Protein AF-A0A2E1NPX4-F1 (afdb_monomer_lite)

pLDDT: mean 83.15, std 17.45, range [41.22, 98.0]

Radius of gyration: 15.88 Å; chains: 1; bounding box: 29×55×44 Å

Structure (mmCIF, N/CA/C/O backbone):
data_AF-A0A2E1NPX4-F1
#
_entry.id   AF-A0A2E1NPX4-F1
#
loop_
_atom_site.group_PDB
_atom_site.id
_atom_site.type_symbol
_atom_site.label_atom_id
_atom_site.label_alt_id
_atom_site.label_comp_id
_atom_site.label_asym_id
_atom_site.label_entity_id
_atom_site.label_seq_id
_atom_site.pdbx_PDB_ins_code
_atom_site.Cartn_x
_atom_site.Cartn_y
_atom_site.Cartn_z
_atom_site.occupancy
_atom_site.B_iso_or_equiv
_atom_site.auth_seq_id
_atom_site.auth_comp_id
_atom_site.auth_asym_id
_atom_site.auth_atom_id
_atom_site.pdbx_PDB_model_num
ATOM 1 N N . MET A 1 1 ? 3.652 -18.099 -26.270 1.00 41.22 1 MET A N 1
ATOM 2 C CA . MET A 1 1 ? 4.217 -16.748 -26.102 1.00 41.22 1 MET A CA 1
ATOM 3 C C . MET A 1 1 ? 4.969 -16.787 -24.799 1.00 41.22 1 MET A C 1
ATOM 5 O O . MET A 1 1 ? 4.329 -16.881 -23.761 1.00 41.22 1 MET A O 1
ATOM 9 N N . ASP A 1 2 ? 6.293 -16.858 -24.883 1.00 45.75 2 ASP A N 1
ATOM 10 C CA . ASP A 1 2 ? 7.167 -16.877 -23.717 1.00 45.75 2 ASP A CA 1
ATOM 11 C C . ASP A 1 2 ? 6.983 -15.566 -22.958 1.00 45.75 2 ASP A C 1
ATOM 13 O O . ASP A 1 2 ? 7.377 -14.495 -23.415 1.00 45.75 2 ASP A O 1
ATOM 17 N N . THR A 1 3 ? 6.280 -15.640 -21.832 1.00 52.00 3 THR A N 1
ATOM 18 C CA . THR A 1 3 ? 6.196 -14.546 -20.875 1.00 52.00 3 THR A CA 1
ATOM 19 C C . THR A 1 3 ? 7.587 -14.383 -20.295 1.00 52.00 3 THR A C 1
ATOM 21 O O . THR A 1 3 ? 7.995 -15.200 -19.467 1.00 52.00 3 THR A O 1
ATOM 24 N N . GLU A 1 4 ? 8.334 -13.378 -20.756 1.00 57.12 4 GLU A N 1
ATOM 25 C CA . GLU A 1 4 ? 9.579 -13.011 -20.089 1.00 57.12 4 GLU A CA 1
ATOM 26 C C . GLU A 1 4 ? 9.309 -12.903 -18.580 1.00 57.12 4 GLU A C 1
ATOM 28 O O . GLU A 1 4 ? 8.306 -12.295 -18.176 1.00 57.12 4 GLU A O 1
ATOM 33 N N . PRO A 1 5 ? 10.141 -13.532 -17.733 1.00 62.56 5 PRO A N 1
ATOM 34 C CA . PRO A 1 5 ? 9.933 -13.487 -16.300 1.00 62.56 5 PRO A CA 1
ATOM 35 C C . PRO A 1 5 ? 9.929 -12.027 -15.849 1.00 62.56 5 PRO A C 1
ATOM 37 O O . PRO A 1 5 ? 10.805 -11.243 -16.222 1.00 62.56 5 PRO A O 1
ATOM 40 N N . HIS A 1 6 ? 8.921 -11.656 -15.051 1.00 67.75 6 HIS A N 1
ATOM 41 C CA . HIS A 1 6 ? 8.822 -10.314 -14.487 1.00 67.75 6 HIS A CA 1
ATOM 42 C C . HIS A 1 6 ? 10.182 -9.967 -13.858 1.00 67.75 6 HIS A C 1
ATOM 44 O O . HIS A 1 6 ? 10.650 -10.743 -13.025 1.00 67.75 6 HIS A O 1
ATOM 50 N N . PRO A 1 7 ? 10.819 -8.826 -14.192 1.00 72.88 7 PRO A N 1
ATOM 51 C CA . PRO A 1 7 ? 12.264 -8.604 -14.004 1.00 72.88 7 PRO A CA 1
ATOM 52 C C . PRO A 1 7 ? 12.779 -8.576 -12.549 1.00 72.88 7 PRO A C 1
ATOM 54 O O . PRO A 1 7 ? 13.940 -8.262 -12.317 1.00 72.88 7 PRO A O 1
ATOM 57 N N . PHE A 1 8 ? 11.935 -8.909 -11.572 1.00 83.38 8 PHE A N 1
ATOM 58 C CA . PHE A 1 8 ? 12.247 -9.013 -10.147 1.00 83.38 8 PHE A CA 1
ATOM 59 C C . PHE A 1 8 ? 11.423 -10.116 -9.448 1.00 83.38 8 PHE A C 1
ATOM 61 O O . PHE A 1 8 ? 11.267 -10.075 -8.228 1.00 83.38 8 PHE A O 1
ATOM 68 N N . ALA A 1 9 ? 10.846 -11.066 -10.199 1.00 80.94 9 ALA A N 1
ATOM 69 C CA . ALA A 1 9 ? 9.980 -12.122 -9.663 1.00 80.94 9 ALA A CA 1
ATOM 70 C C . ALA A 1 9 ? 10.695 -12.978 -8.611 1.00 80.94 9 ALA A C 1
ATOM 72 O O . ALA A 1 9 ? 10.113 -13.270 -7.571 1.00 80.94 9 ALA A O 1
ATOM 73 N N . ASP A 1 10 ? 11.970 -13.282 -8.855 1.00 86.62 10 ASP A N 1
ATOM 74 C CA . ASP A 1 10 ? 12.793 -14.139 -7.996 1.00 86.62 10 ASP A CA 1
ATOM 75 C C . ASP A 1 10 ? 13.337 -13.413 -6.756 1.00 86.62 10 ASP A C 1
ATOM 77 O O . ASP A 1 10 ? 13.964 -14.024 -5.889 1.00 86.62 10 ASP A O 1
ATOM 81 N N . LEU A 1 11 ? 13.114 -12.097 -6.653 1.00 87.88 11 LEU A N 1
ATOM 82 C CA . LEU A 1 11 ? 13.503 -11.324 -5.483 1.00 87.88 11 LEU A CA 1
ATOM 83 C C . LEU A 1 11 ? 12.338 -11.224 -4.489 1.00 87.88 11 LEU A C 1
ATOM 85 O O . LEU A 1 11 ? 11.236 -10.806 -4.882 1.00 87.88 11 LEU A O 1
ATOM 89 N N . PRO A 1 12 ? 12.599 -11.486 -3.191 1.00 91.38 12 PRO A N 1
ATOM 90 C CA . PRO A 1 12 ? 11.712 -11.060 -2.113 1.00 91.38 12 PRO A CA 1
ATOM 91 C C . PRO A 1 12 ? 11.382 -9.573 -2.249 1.00 91.38 12 PRO A C 1
ATOM 93 O O . PRO A 1 12 ? 12.239 -8.796 -2.684 1.00 91.38 12 PRO A O 1
ATOM 96 N N . LEU A 1 13 ? 10.165 -9.170 -1.871 1.00 90.00 13 LEU A N 1
ATOM 97 C CA . LEU A 1 13 ? 9.697 -7.786 -2.014 1.00 90.00 13 LEU A CA 1
ATOM 98 C C . LEU A 1 13 ? 10.675 -6.792 -1.384 1.00 90.00 13 LEU A C 1
ATOM 100 O O . LEU A 1 13 ? 11.032 -5.802 -2.015 1.00 90.00 13 LEU A O 1
ATOM 104 N N . GLU A 1 14 ? 11.186 -7.115 -0.198 1.00 92.56 14 GLU A N 1
ATOM 105 C CA . GLU A 1 14 ? 12.096 -6.291 0.604 1.00 92.56 14 GLU A CA 1
ATOM 106 C C . GLU A 1 14 ? 13.454 -6.057 -0.073 1.00 92.56 14 GLU A C 1
ATOM 108 O O . GLU A 1 14 ? 14.204 -5.166 0.318 1.00 92.56 14 G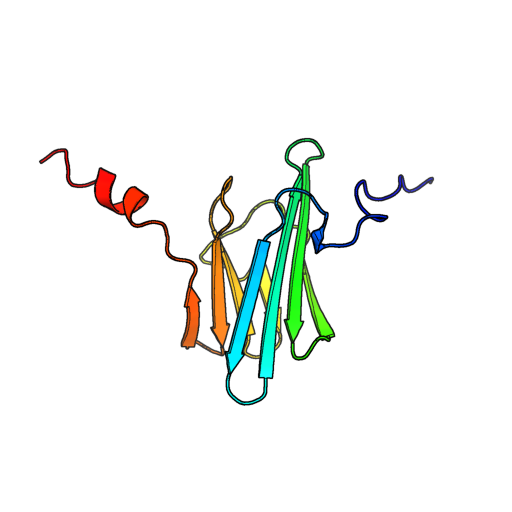LU A O 1
ATOM 113 N N . ARG A 1 15 ? 13.788 -6.860 -1.089 1.00 93.06 15 ARG A N 1
ATOM 114 C CA . ARG A 1 15 ? 15.021 -6.738 -1.879 1.00 93.06 15 ARG A CA 1
ATOM 115 C C . ARG A 1 15 ? 14.794 -6.102 -3.246 1.00 93.06 15 ARG A C 1
ATOM 117 O O . ARG A 1 15 ? 15.733 -6.019 -4.039 1.00 93.06 15 ARG A O 1
ATOM 124 N N . ARG A 1 16 ? 13.569 -5.673 -3.554 1.00 93.44 16 ARG A N 1
ATOM 125 C CA . ARG A 1 16 ? 13.267 -5.026 -4.831 1.00 93.44 16 ARG A CA 1
ATOM 126 C C . ARG A 1 16 ? 13.730 -3.563 -4.833 1.00 93.44 16 ARG A C 1
ATOM 128 O O . ARG A 1 16 ? 13.837 -2.942 -3.776 1.00 93.44 16 ARG A O 1
ATOM 135 N N . PRO A 1 17 ? 14.025 -2.991 -6.012 1.00 91.88 17 PRO A N 1
ATOM 136 C CA . PRO A 1 17 ? 14.501 -1.615 -6.108 1.00 91.88 17 PRO A CA 1
ATOM 137 C C . PRO A 1 17 ? 13.509 -0.602 -5.530 1.00 91.88 17 PRO A C 1
ATOM 139 O O . PRO A 1 17 ? 12.295 -0.755 -5.677 1.00 91.88 17 PRO A O 1
ATOM 142 N N . ASN A 1 18 ? 14.047 0.449 -4.905 1.00 90.81 18 ASN A N 1
ATOM 143 C CA . ASN A 1 18 ? 13.281 1.539 -4.290 1.00 90.81 18 ASN A CA 1
ATOM 144 C C . ASN A 1 18 ? 12.149 1.048 -3.367 1.00 90.81 18 ASN A C 1
ATOM 146 O O . ASN A 1 18 ? 11.073 1.649 -3.321 1.00 90.81 18 ASN A O 1
ATOM 150 N N . PHE A 1 19 ? 12.388 -0.062 -2.664 1.00 93.00 19 PHE A N 1
ATOM 151 C CA . PHE A 1 19 ? 11.449 -0.620 -1.705 1.00 93.00 19 PHE A CA 1
ATOM 152 C C . PHE A 1 19 ? 11.167 0.374 -0.576 1.00 93.00 19 PHE A C 1
ATOM 154 O O . PHE A 1 19 ? 12.080 0.943 0.027 1.00 93.00 19 PHE A O 1
ATOM 161 N N . LYS A 1 20 ? 9.884 0.544 -0.276 1.00 93.31 20 LYS A N 1
ATOM 162 C CA . LYS A 1 20 ? 9.368 1.251 0.887 1.00 93.31 20 LYS A CA 1
ATOM 163 C C . LYS A 1 20 ? 8.254 0.437 1.523 1.00 93.31 20 LYS A C 1
ATOM 165 O O . LYS A 1 20 ? 7.475 -0.226 0.839 1.00 93.31 20 LYS A O 1
ATOM 170 N N . GLU A 1 21 ? 8.174 0.538 2.839 1.00 94.88 21 GLU A N 1
ATOM 171 C CA . GLU A 1 21 ? 7.168 -0.124 3.649 1.00 94.88 21 GLU A CA 1
ATOM 172 C C . GLU A 1 21 ? 6.609 0.870 4.667 1.00 94.88 21 GLU A C 1
ATOM 174 O O . GLU A 1 21 ? 7.364 1.603 5.305 1.00 94.88 21 GLU A O 1
ATOM 179 N N . TRP A 1 22 ? 5.291 0.855 4.836 1.00 94.88 22 TRP A N 1
ATOM 180 C CA . TRP A 1 22 ? 4.586 1.561 5.898 1.00 94.88 22 TRP A CA 1
ATOM 181 C C . TRP A 1 22 ? 3.757 0.551 6.680 1.00 94.88 22 TRP A C 1
ATOM 183 O O . TRP A 1 22 ? 3.114 -0.324 6.101 1.00 94.88 22 TRP A O 1
ATOM 193 N N . LYS A 1 23 ? 3.776 0.668 8.006 1.00 94.25 23 LYS A N 1
ATOM 194 C CA . LYS A 1 23 ? 3.000 -0.181 8.910 1.00 94.25 23 LYS A CA 1
ATOM 195 C C . LYS A 1 23 ? 2.270 0.702 9.906 1.00 94.25 23 LYS A C 1
ATOM 197 O O . LYS A 1 23 ? 2.879 1.593 10.492 1.00 94.25 23 LYS A O 1
ATOM 202 N N . VAL A 1 24 ? 0.985 0.442 10.098 1.00 94.31 24 VAL A N 1
ATOM 203 C CA . VAL A 1 24 ? 0.170 1.093 11.122 1.00 94.31 24 VAL A CA 1
ATOM 204 C C . VAL A 1 24 ? -0.740 0.059 11.767 1.00 94.31 24 VAL A C 1
ATOM 206 O O . VAL A 1 24 ? -1.231 -0.849 11.100 1.00 94.31 24 VAL A O 1
ATOM 209 N N . THR A 1 25 ? -0.946 0.186 13.072 1.00 93.19 25 THR A N 1
ATOM 210 C CA . THR A 1 25 ? -1.823 -0.698 13.842 1.00 93.19 25 THR A CA 1
ATOM 211 C C . THR A 1 25 ? -2.989 0.125 14.376 1.00 93.19 25 THR A C 1
ATOM 213 O O . THR A 1 25 ? -2.767 1.172 14.986 1.00 93.19 25 THR A O 1
ATOM 216 N N . ARG A 1 26 ? -4.224 -0.341 14.160 1.00 89.38 26 ARG A N 1
ATOM 217 C CA . ARG A 1 26 ? -5.448 0.240 14.730 1.00 89.38 26 ARG A CA 1
ATOM 218 C C . ARG A 1 26 ? -6.188 -0.850 15.501 1.00 89.38 26 ARG A C 1
ATOM 220 O O . ARG A 1 26 ? -6.733 -1.768 14.897 1.00 89.38 26 ARG A O 1
ATOM 227 N N . GLY A 1 27 ? -6.203 -0.745 16.830 1.00 91.12 27 GLY A N 1
ATOM 228 C CA . GLY A 1 27 ? -6.684 -1.836 17.683 1.00 91.12 27 GLY A CA 1
ATOM 229 C C . GLY A 1 27 ? -5.836 -3.092 17.472 1.00 91.12 27 GLY A C 1
ATOM 230 O O . GLY A 1 27 ? -4.611 -3.011 17.541 1.00 91.12 27 GLY A O 1
ATOM 231 N N . ASP A 1 28 ? -6.487 -4.211 17.156 1.00 93.81 28 ASP A N 1
ATOM 232 C CA . ASP A 1 28 ? -5.823 -5.486 16.852 1.00 93.81 28 ASP A CA 1
ATOM 233 C C . ASP A 1 28 ? -5.501 -5.667 15.358 1.00 93.81 28 ASP A C 1
ATOM 235 O O . ASP A 1 28 ? -4.839 -6.633 14.988 1.00 93.81 28 ASP A O 1
ATOM 239 N N . THR A 1 29 ? -5.937 -4.741 14.496 1.00 94.06 29 THR A N 1
ATOM 240 C CA . THR A 1 29 ? -5.715 -4.827 13.049 1.00 94.06 29 THR A CA 1
ATOM 241 C C . THR A 1 29 ? -4.396 -4.170 12.656 1.00 94.06 29 THR A C 1
ATOM 243 O O . THR A 1 29 ? -4.174 -2.978 12.903 1.00 94.06 29 THR A O 1
ATOM 246 N N . GLN A 1 30 ? -3.530 -4.923 11.979 1.00 96.88 30 GLN A N 1
ATOM 247 C CA . GLN A 1 30 ? -2.303 -4.423 11.370 1.00 96.88 30 GLN A CA 1
ATOM 248 C C . GLN A 1 30 ? -2.512 -4.154 9.881 1.00 96.88 30 GLN A C 1
ATOM 250 O O . GLN A 1 30 ? -2.809 -5.053 9.099 1.00 96.88 30 GLN A O 1
ATOM 255 N N . ILE A 1 31 ? -2.241 -2.920 9.470 1.00 96.94 31 ILE A N 1
ATOM 256 C CA . ILE A 1 31 ? -2.171 -2.525 8.067 1.00 96.94 31 ILE A CA 1
ATOM 257 C C . ILE A 1 31 ? -0.702 -2.405 7.680 1.00 96.94 31 ILE A C 1
ATOM 259 O O . ILE A 1 31 ? 0.071 -1.680 8.312 1.00 96.94 31 ILE A O 1
ATOM 263 N N . ARG A 1 32 ? -0.314 -3.096 6.611 1.00 96.94 32 ARG A N 1
ATOM 264 C CA . ARG A 1 32 ? 1.018 -3.013 6.011 1.00 96.94 32 ARG A CA 1
ATOM 265 C C . ARG A 1 32 ? 0.875 -2.643 4.543 1.00 96.94 32 ARG A C 1
ATOM 267 O O . ARG A 1 32 ? 0.221 -3.339 3.779 1.00 96.94 32 ARG A O 1
ATOM 274 N N . VAL A 1 33 ? 1.547 -1.577 4.141 1.00 97.00 33 VAL A N 1
ATOM 275 C CA . VAL A 1 33 ? 1.638 -1.129 2.753 1.00 97.00 33 VAL A CA 1
ATOM 276 C C . VAL A 1 33 ? 3.075 -1.284 2.295 1.00 97.00 33 VAL A C 1
ATOM 278 O O . VAL A 1 33 ? 4.000 -0.842 2.972 1.00 97.00 33 VAL A O 1
ATOM 281 N N . VAL A 1 34 ? 3.266 -1.884 1.129 1.00 95.50 34 VAL A N 1
ATOM 282 C CA . VAL A 1 34 ? 4.570 -2.028 0.483 1.00 95.50 34 VAL A CA 1
ATOM 283 C C . VAL A 1 34 ? 4.511 -1.365 -0.881 1.00 95.50 34 VAL A C 1
ATOM 285 O O . VAL A 1 34 ? 3.543 -1.544 -1.609 1.00 95.50 34 VAL A O 1
ATOM 288 N N . ASN A 1 35 ? 5.554 -0.635 -1.255 1.00 94.25 35 ASN A N 1
ATOM 289 C CA . ASN A 1 35 ? 5.737 -0.111 -2.602 1.00 94.25 35 ASN A CA 1
ATOM 290 C C . ASN A 1 35 ? 7.169 -0.366 -3.062 1.00 94.25 35 ASN A C 1
ATOM 292 O O . ASN A 1 35 ? 8.111 -0.186 -2.296 1.00 94.25 35 ASN A O 1
ATOM 296 N N . TRP A 1 36 ? 7.349 -0.714 -4.327 1.00 93.19 36 TRP A N 1
ATOM 297 C CA . TRP A 1 36 ? 8.666 -0.812 -4.944 1.00 93.19 36 TRP A CA 1
ATOM 298 C C . TRP A 1 36 ? 8.570 -0.457 -6.426 1.00 93.19 36 TRP A C 1
ATOM 300 O O . TRP A 1 36 ? 7.534 -0.658 -7.064 1.00 93.19 36 TRP A O 1
ATOM 310 N N . PHE A 1 37 ? 9.652 0.069 -6.992 1.00 91.00 37 PHE A N 1
ATOM 311 C CA . PHE A 1 37 ? 9.695 0.425 -8.408 1.00 91.00 37 PHE A CA 1
ATOM 312 C C . PHE A 1 37 ? 11.123 0.443 -8.943 1.00 91.00 37 PHE A C 1
ATOM 314 O O . PHE A 1 37 ? 12.075 0.779 -8.246 1.00 91.00 37 PHE A O 1
ATOM 321 N N . SER A 1 38 ? 11.279 0.140 -10.225 1.00 89.62 38 SER A N 1
ATOM 322 C CA . SER A 1 38 ? 12.528 0.259 -10.965 1.00 89.62 38 SER A CA 1
ATOM 323 C C . SER A 1 38 ? 12.355 1.269 -12.089 1.00 89.62 38 SER A C 1
ATOM 325 O O . SER A 1 38 ? 11.639 1.007 -13.052 1.00 89.62 38 SER A O 1
ATOM 327 N N . LEU A 1 39 ? 13.060 2.400 -12.001 1.00 85.69 39 LEU A N 1
ATOM 328 C CA 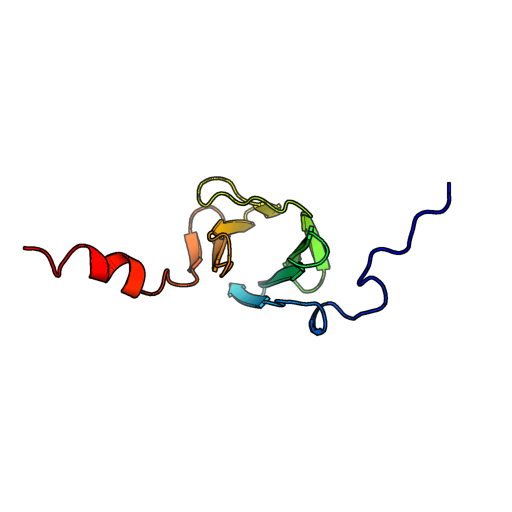. LEU A 1 39 ? 13.102 3.385 -13.089 1.00 85.69 39 LEU A CA 1
ATOM 329 C C . LEU A 1 39 ? 13.806 2.829 -14.334 1.00 85.69 39 LEU A C 1
ATOM 331 O O . LEU A 1 39 ? 13.410 3.136 -15.449 1.00 85.69 39 LEU A O 1
ATOM 335 N N . MET A 1 40 ? 14.814 1.967 -14.150 1.00 87.81 40 MET A N 1
ATOM 336 C CA . MET A 1 40 ? 15.552 1.351 -15.258 1.00 87.81 40 MET A CA 1
ATOM 337 C C . MET A 1 40 ? 14.680 0.390 -16.075 1.00 87.81 40 MET A C 1
ATOM 339 O O . MET A 1 40 ? 14.832 0.297 -17.288 1.00 87.81 40 MET A O 1
ATOM 343 N N . ARG A 1 41 ? 13.789 -0.351 -15.407 1.00 89.06 41 ARG A N 1
ATOM 344 C CA . ARG A 1 41 ? 12.910 -1.341 -16.047 1.00 89.06 41 ARG A CA 1
ATOM 345 C C . ARG A 1 41 ? 11.492 -0.827 -16.290 1.00 89.06 41 ARG A C 1
ATOM 347 O O . ARG A 1 41 ? 10.721 -1.543 -16.912 1.00 89.06 41 ARG A O 1
ATOM 354 N N . LEU A 1 42 ? 11.160 0.370 -15.800 1.00 88.62 42 LEU A N 1
ATOM 355 C CA . LEU A 1 42 ? 9.817 0.959 -15.841 1.00 88.62 42 LEU A CA 1
ATOM 356 C C . LEU A 1 42 ? 8.737 -0.011 -15.335 1.00 88.62 42 LEU A C 1
ATOM 358 O O . LEU A 1 42 ? 7.681 -0.164 -15.938 1.00 88.62 42 LEU A O 1
ATOM 362 N N . VAL A 1 43 ? 9.017 -0.684 -14.218 1.00 90.62 43 VAL A N 1
ATOM 363 C CA . VAL A 1 43 ? 8.064 -1.574 -13.540 1.00 90.62 43 VAL A CA 1
ATOM 364 C C . VAL A 1 43 ? 8.018 -1.257 -12.058 1.00 90.62 43 VAL A C 1
ATOM 366 O O . VAL A 1 43 ? 9.002 -0.796 -11.481 1.00 90.62 43 VAL A O 1
ATOM 369 N N . GLY A 1 44 ? 6.900 -1.562 -11.421 1.00 91.00 44 GLY A N 1
ATOM 370 C CA . GLY A 1 44 ? 6.738 -1.432 -9.986 1.00 91.00 44 GLY A CA 1
ATOM 371 C C . GLY A 1 44 ? 5.432 -2.055 -9.538 1.00 91.00 44 GLY A C 1
ATOM 372 O O . GLY A 1 44 ? 4.594 -2.432 -10.361 1.00 91.00 44 GLY A O 1
ATOM 373 N N . ALA A 1 45 ? 5.278 -2.182 -8.229 1.00 93.19 45 ALA A N 1
ATOM 374 C CA . ALA A 1 45 ? 4.005 -2.540 -7.643 1.00 93.19 45 ALA A CA 1
ATOM 375 C C . ALA A 1 45 ? 3.871 -1.978 -6.231 1.00 93.19 45 ALA A C 1
ATOM 377 O O . ALA A 1 45 ? 4.854 -1.839 -5.495 1.00 93.19 45 ALA A O 1
ATOM 378 N N . ALA A 1 46 ? 2.625 -1.724 -5.860 1.00 94.94 46 ALA A N 1
ATOM 379 C CA . ALA A 1 46 ? 2.203 -1.441 -4.509 1.00 94.94 46 ALA A CA 1
ATOM 380 C C . ALA A 1 46 ? 1.277 -2.567 -4.027 1.00 94.94 46 ALA A C 1
ATOM 382 O O . ALA A 1 46 ? 0.477 -3.093 -4.801 1.00 94.94 46 ALA A O 1
ATOM 383 N N . HIS A 1 47 ? 1.421 -2.949 -2.765 1.00 97.19 47 HIS A N 1
ATOM 384 C CA . HIS A 1 47 ? 0.712 -4.054 -2.131 1.00 97.19 47 HIS A CA 1
ATOM 385 C C . HIS A 1 47 ? 0.126 -3.576 -0.803 1.00 97.19 47 HIS A C 1
ATOM 387 O O . HIS A 1 47 ? 0.824 -2.925 -0.017 1.00 97.19 47 HIS A O 1
ATOM 393 N N . LEU A 1 48 ? -1.134 -3.915 -0.550 1.00 97.81 48 LEU A N 1
ATOM 394 C CA . LEU A 1 48 ? -1.825 -3.673 0.709 1.00 97.81 48 LEU A CA 1
ATOM 395 C C . LEU A 1 48 ? -2.064 -5.011 1.404 1.00 97.81 48 LEU A C 1
ATOM 397 O O . LEU A 1 48 ? -2.699 -5.908 0.850 1.00 97.81 48 LEU A O 1
ATOM 401 N N . TYR A 1 49 ? -1.582 -5.111 2.637 1.00 98.00 49 TYR A N 1
ATOM 402 C CA . TYR A 1 49 ? -1.808 -6.240 3.521 1.00 98.00 49 TYR A CA 1
ATOM 403 C C . TYR A 1 49 ? -2.612 -5.800 4.745 1.00 98.00 49 TYR A C 1
ATOM 405 O O . TYR A 1 49 ? -2.300 -4.771 5.353 1.00 98.00 49 TYR A O 1
ATOM 413 N N . ILE A 1 50 ? -3.594 -6.610 5.132 1.00 97.31 50 ILE A N 1
ATOM 414 C CA . ILE A 1 50 ? -4.330 -6.486 6.395 1.00 97.31 50 ILE A CA 1
ATOM 415 C C . ILE A 1 50 ? -4.142 -7.797 7.156 1.00 97.31 50 ILE A C 1
ATOM 417 O O . ILE A 1 50 ? -4.377 -8.869 6.603 1.00 97.31 50 ILE A O 1
ATOM 421 N N . ASP A 1 51 ? -3.635 -7.715 8.386 1.00 96.88 51 ASP A N 1
ATOM 422 C CA . ASP A 1 51 ? -3.334 -8.866 9.252 1.00 96.88 51 ASP A CA 1
ATOM 423 C C . ASP A 1 51 ? -2.481 -9.945 8.555 1.00 96.88 51 ASP A C 1
ATOM 425 O O . ASP A 1 51 ? -2.647 -11.149 8.738 1.00 96.88 51 ASP A O 1
ATOM 429 N N . GLY A 1 52 ? -1.546 -9.490 7.713 1.00 96.12 52 GLY A N 1
ATOM 430 C CA . GLY A 1 52 ? -0.625 -10.340 6.954 1.00 96.12 52 GLY A CA 1
ATOM 431 C C . GLY A 1 52 ? -1.173 -10.900 5.636 1.00 96.12 52 GLY A C 1
ATOM 432 O O . GLY A 1 52 ? -0.402 -11.484 4.876 1.00 96.12 52 GLY A O 1
ATOM 433 N N . VAL A 1 53 ? -2.452 -10.693 5.314 1.00 97.38 53 VAL A N 1
ATOM 434 C CA . VAL A 1 53 ? -3.077 -11.154 4.063 1.00 97.38 53 VAL A CA 1
ATOM 435 C C . VAL A 1 53 ? -3.030 -10.049 3.011 1.00 97.38 53 VAL A C 1
ATOM 437 O O . VAL A 1 53 ? -3.434 -8.927 3.300 1.00 97.38 53 VAL A O 1
ATOM 440 N N . GLU A 1 54 ? -2.554 -10.346 1.793 1.00 97.31 54 GLU A N 1
ATOM 441 C CA . GLU A 1 54 ? -2.623 -9.401 0.663 1.00 97.31 54 GLU A CA 1
ATOM 442 C C . GLU A 1 54 ? -4.083 -9.234 0.240 1.00 97.31 54 GLU A C 1
ATOM 444 O O . GLU A 1 54 ? -4.711 -10.194 -0.207 1.00 97.31 54 GLU A O 1
ATOM 449 N N . VAL A 1 55 ? -4.622 -8.028 0.401 1.00 97.88 55 VAL A N 1
ATOM 450 C CA . VAL A 1 55 ? -6.025 -7.721 0.085 1.00 97.88 55 VAL A CA 1
ATOM 451 C C . VAL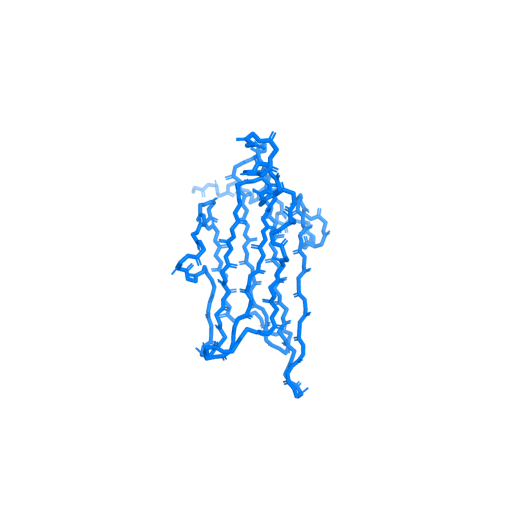 A 1 55 ? -6.172 -6.887 -1.181 1.00 97.88 55 VAL A C 1
ATOM 453 O O . VAL A 1 55 ? -7.229 -6.923 -1.801 1.00 97.88 55 VAL A O 1
ATOM 456 N N . ASP A 1 56 ? -5.124 -6.161 -1.581 1.00 97.81 56 ASP A N 1
ATOM 457 C CA . ASP A 1 56 ? -5.119 -5.385 -2.819 1.00 97.81 56 ASP A CA 1
ATOM 458 C C . ASP A 1 56 ? -3.694 -5.180 -3.358 1.00 97.81 56 ASP A C 1
ATOM 460 O O . ASP A 1 56 ? -2.708 -5.178 -2.609 1.00 97.81 56 ASP A O 1
ATOM 464 N N . ARG A 1 57 ? -3.583 -4.997 -4.675 1.00 95.94 57 ARG A N 1
ATOM 465 C CA . ARG A 1 57 ? -2.323 -4.815 -5.392 1.00 95.94 57 ARG A CA 1
ATOM 466 C C . ARG A 1 57 ? -2.521 -3.970 -6.646 1.00 95.94 57 ARG A C 1
ATOM 468 O O . ARG A 1 57 ? -3.389 -4.239 -7.469 1.00 95.94 57 ARG A O 1
ATOM 475 N N . SER A 1 58 ? -1.595 -3.044 -6.875 1.00 94.44 58 SER A N 1
ATOM 476 C CA . SER A 1 58 ? -1.548 -2.227 -8.088 1.00 94.44 58 SER A CA 1
ATOM 477 C C . SER A 1 58 ? -0.152 -2.220 -8.704 1.00 94.44 58 SER A C 1
ATOM 479 O O . SER A 1 58 ? 0.850 -2.200 -7.995 1.00 94.44 58 SER A O 1
ATOM 481 N N . THR A 1 59 ? -0.075 -2.224 -10.035 1.00 92.56 59 THR A N 1
ATOM 482 C CA . THR A 1 59 ? 1.171 -2.047 -10.808 1.00 92.56 59 THR A CA 1
ATOM 483 C C . THR A 1 59 ? 1.209 -0.706 -11.542 1.00 92.56 59 THR A C 1
ATOM 485 O O . THR A 1 59 ? 2.004 -0.521 -12.464 1.00 92.56 59 THR A O 1
ATOM 488 N N . ALA A 1 60 ? 0.317 0.223 -11.192 1.00 88.06 60 ALA A N 1
ATOM 489 C CA . ALA A 1 60 ? 0.282 1.539 -11.811 1.00 88.06 60 ALA A CA 1
ATOM 490 C C . ALA A 1 60 ? 1.558 2.328 -11.477 1.00 88.06 60 ALA A C 1
ATOM 492 O O . ALA A 1 60 ? 1.961 2.442 -10.322 1.00 88.06 60 ALA A O 1
ATOM 493 N N . LEU A 1 61 ? 2.186 2.888 -12.512 1.00 83.56 61 LEU A N 1
ATOM 494 C CA . LEU A 1 61 ? 3.410 3.691 -12.388 1.00 83.56 61 LEU A CA 1
ATOM 495 C C . LEU A 1 61 ? 3.119 5.172 -12.120 1.00 83.56 61 LEU A C 1
ATOM 497 O O . LEU A 1 61 ? 3.996 5.916 -11.690 1.00 83.56 61 LEU A O 1
ATOM 501 N N . THR A 1 62 ? 1.890 5.605 -12.392 1.00 81.50 62 THR A N 1
ATOM 502 C CA . THR A 1 62 ? 1.403 6.960 -12.136 1.00 81.50 62 THR A CA 1
ATOM 503 C C . THR A 1 62 ? 0.455 6.940 -10.950 1.00 81.50 62 THR A C 1
ATOM 505 O O . THR A 1 62 ? -0.465 6.123 -10.914 1.00 81.50 62 THR A O 1
ATOM 508 N N . VAL A 1 63 ? 0.648 7.862 -10.010 1.00 81.44 63 VAL A N 1
ATOM 509 C CA . VAL A 1 63 ? -0.137 7.945 -8.774 1.00 81.44 63 VAL A CA 1
ATOM 510 C C . VAL A 1 63 ? -0.718 9.344 -8.590 1.00 81.44 63 VAL A C 1
ATOM 512 O O . VAL A 1 63 ? -0.129 10.332 -9.032 1.00 81.44 63 VAL A O 1
ATOM 515 N N . SER A 1 64 ? -1.876 9.424 -7.938 1.00 81.56 64 SER A N 1
ATOM 516 C CA . SER A 1 64 ? -2.566 10.674 -7.617 1.00 81.56 64 SER A CA 1
ATOM 517 C C . SER A 1 64 ? -2.822 10.743 -6.111 1.00 81.56 64 SER A C 1
ATOM 519 O O . SER A 1 64 ? -3.329 9.774 -5.550 1.00 81.56 64 SER A O 1
ATOM 521 N N . PRO A 1 65 ? -2.569 11.885 -5.447 1.00 83.31 65 PRO A N 1
ATOM 522 C CA . PRO A 1 65 ? -2.904 12.049 -4.034 1.00 83.31 65 PRO A CA 1
ATOM 523 C C . PRO A 1 65 ? -4.417 12.168 -3.785 1.00 83.31 65 PRO A C 1
ATOM 525 O O . PRO A 1 65 ? -4.839 12.158 -2.633 1.00 83.31 65 PRO A O 1
ATOM 528 N N . HIS A 1 66 ? -5.226 12.321 -4.838 1.00 86.00 66 HIS A N 1
ATOM 529 C CA . HIS A 1 66 ? -6.678 12.515 -4.745 1.00 86.00 66 HIS A CA 1
ATOM 530 C C . HIS A 1 66 ? -7.479 11.239 -5.010 1.00 86.00 66 HIS A C 1
ATOM 532 O O . HIS A 1 66 ? -8.685 11.214 -4.781 1.00 86.00 66 HIS A O 1
ATOM 538 N N . THR A 1 67 ? -6.826 10.190 -5.504 1.00 88.75 67 THR A N 1
ATOM 539 C CA . THR A 1 67 ? -7.468 8.919 -5.842 1.00 88.75 67 THR A CA 1
ATOM 540 C C . THR A 1 67 ? -6.708 7.808 -5.132 1.00 88.75 67 THR A C 1
ATOM 542 O O . THR A 1 67 ? -5.484 7.754 -5.274 1.00 88.75 67 THR A O 1
ATOM 545 N N . PRO A 1 68 ? -7.381 6.942 -4.357 1.00 93.00 68 PRO A N 1
ATOM 546 C CA . PRO A 1 68 ? -6.692 5.844 -3.700 1.00 93.00 68 PRO A CA 1
ATOM 547 C C . PRO A 1 68 ? -6.117 4.909 -4.765 1.00 93.00 68 PRO A C 1
ATOM 549 O O . PRO A 1 68 ? -6.786 4.576 -5.743 1.00 93.00 68 PRO A O 1
ATOM 552 N N . LEU A 1 69 ? -4.854 4.523 -4.593 1.00 94.38 69 LEU A N 1
ATOM 553 C CA . LEU A 1 69 ? -4.207 3.540 -5.459 1.00 94.38 69 LEU A CA 1
ATOM 554 C C . LEU A 1 69 ? -4.536 2.117 -5.020 1.00 94.38 69 LEU A C 1
ATOM 556 O O . LEU A 1 69 ? -4.602 1.228 -5.863 1.00 94.38 69 LEU A O 1
ATOM 560 N N . LEU A 1 70 ? -4.664 1.925 -3.705 1.00 96.50 70 LEU A N 1
ATOM 561 C CA . LEU A 1 70 ? -5.036 0.662 -3.086 1.00 96.50 70 LEU A CA 1
ATOM 562 C C . LEU A 1 70 ? -6.204 0.903 -2.133 1.00 96.50 70 LEU A C 1
ATOM 564 O O . LEU A 1 70 ? -6.266 1.957 -1.489 1.00 96.50 70 LEU A O 1
ATOM 568 N N . GLY A 1 71 ? -7.079 -0.082 -1.991 1.00 96.00 71 GLY A N 1
ATOM 569 C CA . GLY A 1 71 ? -8.181 -0.021 -1.044 1.00 96.00 71 GLY A CA 1
ATOM 570 C C . GLY A 1 71 ? -8.787 -1.383 -0.729 1.00 96.00 71 GLY A C 1
ATOM 571 O O . GLY A 1 71 ? -8.852 -2.272 -1.571 1.00 96.00 71 GLY A O 1
ATOM 572 N N . SER A 1 72 ? -9.251 -1.543 0.507 1.00 96.56 72 SER A N 1
ATOM 573 C CA . SER A 1 72 ? -10.010 -2.716 0.937 1.00 96.56 72 SER A CA 1
ATOM 574 C C . SER A 1 72 ? -10.931 -2.353 2.097 1.00 96.56 72 SER A C 1
ATOM 576 O O . SER A 1 72 ? -10.475 -2.009 3.190 1.00 96.56 72 SER A O 1
ATOM 578 N N . GLY A 1 73 ? -12.243 -2.451 1.866 1.00 94.19 73 GLY A N 1
ATOM 579 C CA . GLY A 1 73 ? -13.253 -2.052 2.843 1.00 94.19 73 GLY A CA 1
ATOM 580 C C . GLY A 1 73 ? -13.102 -0.578 3.221 1.00 94.19 73 GLY A C 1
ATOM 581 O O . GLY A 1 73 ? -13.185 0.293 2.361 1.00 94.19 73 GLY A O 1
ATOM 582 N N . ALA A 1 74 ? -12.865 -0.319 4.506 1.00 93.94 74 ALA A N 1
ATOM 583 C CA . ALA A 1 74 ? -12.658 1.026 5.033 1.00 93.94 74 ALA A CA 1
ATOM 584 C C . ALA A 1 74 ? -11.232 1.564 4.806 1.00 93.94 74 ALA A C 1
ATOM 586 O O . ALA A 1 74 ? -11.000 2.760 4.947 1.00 93.94 74 ALA A O 1
ATOM 587 N N . VAL A 1 75 ? -10.254 0.714 4.484 1.00 96.38 75 VAL A N 1
ATOM 588 C CA . VAL A 1 75 ? -8.857 1.144 4.349 1.00 96.38 75 VAL A CA 1
ATOM 589 C C . VAL A 1 75 ? -8.607 1.674 2.945 1.00 96.38 75 VAL A C 1
ATOM 591 O O . VAL A 1 75 ? -8.804 0.945 1.975 1.00 96.38 75 VAL A O 1
ATOM 594 N N . ASN A 1 76 ? -8.098 2.902 2.840 1.00 96.81 76 ASN A N 1
ATOM 595 C CA . ASN A 1 76 ? -7.665 3.502 1.579 1.00 96.81 76 ASN A CA 1
ATOM 596 C C . ASN A 1 76 ? -6.200 3.936 1.662 1.00 96.81 76 ASN A C 1
ATOM 598 O O . ASN A 1 76 ? -5.752 4.489 2.670 1.00 96.81 76 ASN A O 1
ATOM 602 N N . VAL A 1 77 ? -5.448 3.711 0.584 1.00 95.31 77 VAL A N 1
ATOM 603 C CA . VAL A 1 77 ? -4.038 4.097 0.477 1.00 95.31 77 VAL A CA 1
ATOM 604 C C . VAL A 1 77 ? -3.834 5.003 -0.725 1.00 95.31 77 VAL A C 1
ATOM 606 O O . VAL A 1 77 ? -4.071 4.627 -1.874 1.00 95.31 77 VAL A O 1
ATOM 609 N N . TYR A 1 78 ? -3.320 6.193 -0.454 1.00 93.88 78 TYR A N 1
ATOM 610 C CA . TYR A 1 78 ? -3.015 7.210 -1.449 1.00 93.88 78 TYR A CA 1
ATOM 611 C C . TYR A 1 78 ? -1.509 7.336 -1.586 1.00 93.88 78 TYR A C 1
ATOM 613 O O . TYR A 1 78 ? -0.793 7.353 -0.583 1.00 93.88 78 TYR A O 1
ATOM 621 N N . PHE A 1 79 ? -1.033 7.487 -2.818 1.00 91.19 79 PHE A N 1
ATOM 622 C CA . PHE A 1 79 ? 0.377 7.724 -3.088 1.00 91.19 79 PHE A CA 1
ATOM 623 C C . PHE A 1 79 ? 0.598 9.072 -3.762 1.00 91.19 79 PHE A C 1
ATOM 625 O O . PHE A 1 79 ? -0.207 9.532 -4.571 1.00 91.19 79 PHE A O 1
ATOM 632 N N . ALA A 1 80 ? 1.724 9.699 -3.435 1.00 86.44 80 ALA A N 1
ATOM 633 C CA . ALA A 1 80 ? 2.152 10.957 -4.027 1.00 86.44 80 ALA A CA 1
ATOM 634 C C . ALA A 1 80 ? 3.654 10.950 -4.322 1.00 86.44 80 ALA A C 1
ATOM 636 O O . ALA A 1 80 ? 4.433 10.320 -3.607 1.00 86.44 80 ALA A O 1
ATOM 637 N N . GLY A 1 81 ? 4.057 11.722 -5.333 1.00 76.50 81 GLY A N 1
ATOM 638 C CA . GLY A 1 81 ? 5.454 11.900 -5.731 1.00 76.50 81 GLY A CA 1
ATOM 639 C C . GLY A 1 81 ? 5.898 10.947 -6.845 1.00 76.50 81 GLY A C 1
ATOM 640 O O . GLY A 1 81 ? 5.545 9.775 -6.854 1.00 76.50 81 GLY A O 1
ATOM 641 N N . ALA A 1 82 ? 6.690 11.468 -7.788 1.00 66.19 82 ALA A N 1
ATOM 642 C CA . ALA A 1 82 ? 7.192 10.715 -8.945 1.00 66.19 82 ALA A CA 1
ATOM 643 C C . ALA A 1 82 ? 8.543 10.010 -8.692 1.00 66.19 82 ALA A C 1
ATOM 645 O O . ALA A 1 82 ? 8.861 9.026 -9.349 1.00 66.19 82 ALA A O 1
ATOM 646 N N . LEU A 1 83 ? 9.345 10.523 -7.749 1.00 60.75 83 LEU A N 1
ATOM 647 C CA . LEU A 1 83 ? 10.702 10.033 -7.439 1.00 60.75 83 LEU A CA 1
ATOM 648 C C . LEU A 1 83 ? 10.851 9.573 -5.984 1.00 60.75 83 LEU A C 1
ATOM 650 O O . LEU A 1 83 ? 11.575 8.625 -5.701 1.00 60.75 83 LEU A O 1
ATOM 654 N N . SER A 1 84 ? 10.145 10.228 -5.059 1.00 66.88 84 SER A N 1
ATOM 655 C CA . SER A 1 84 ? 10.048 9.814 -3.660 1.00 66.88 84 SER A CA 1
ATOM 656 C C . SER A 1 84 ? 8.584 9.570 -3.339 1.00 66.88 84 SER A C 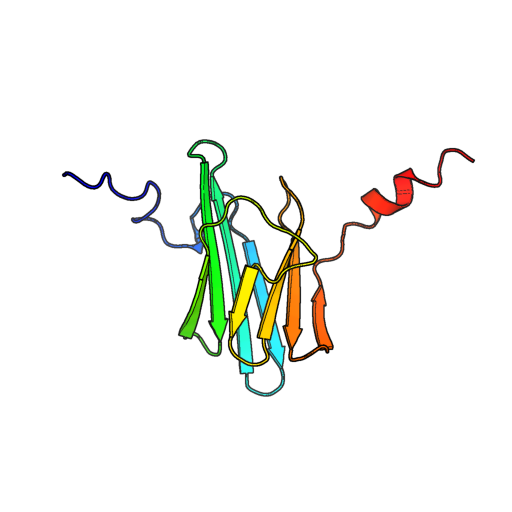1
ATOM 658 O O . SER A 1 84 ? 7.852 10.494 -2.986 1.00 66.88 84 SER A O 1
ATOM 660 N N . VAL A 1 85 ? 8.165 8.321 -3.536 1.00 81.25 85 VAL A N 1
ATOM 661 C CA . VAL A 1 85 ? 6.798 7.879 -3.264 1.00 81.25 85 VAL A CA 1
ATOM 662 C C . VAL A 1 85 ? 6.521 8.028 -1.767 1.00 81.25 85 VAL A C 1
ATOM 664 O O . VAL A 1 85 ? 7.272 7.501 -0.939 1.00 81.25 85 VAL A O 1
ATOM 667 N N . LYS A 1 86 ? 5.474 8.779 -1.437 1.00 86.31 86 LYS A N 1
ATOM 668 C CA . LYS A 1 86 ? 4.922 8.9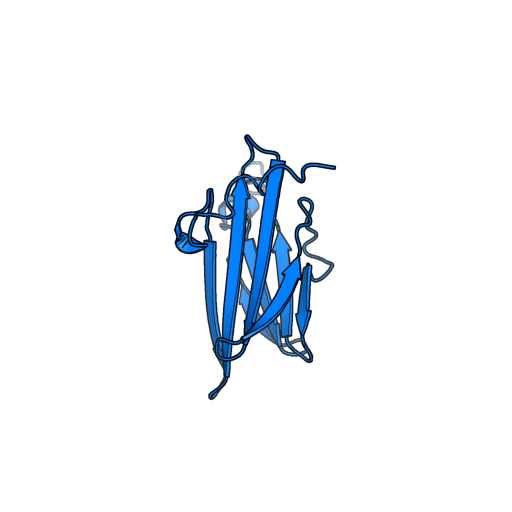93 -0.093 1.00 86.31 86 LYS A CA 1
ATOM 669 C C . LYS A 1 86 ? 3.560 8.317 -0.022 1.00 86.31 86 LYS A C 1
ATOM 671 O O . LYS A 1 86 ? 2.840 8.346 -1.021 1.00 86.31 86 LYS A O 1
ATOM 676 N N . ALA A 1 87 ? 3.207 7.754 1.129 1.00 91.19 87 ALA A N 1
ATOM 677 C CA . ALA A 1 87 ? 1.923 7.094 1.342 1.00 91.19 87 ALA A CA 1
ATOM 678 C C . ALA A 1 87 ? 1.069 7.832 2.383 1.00 91.19 87 ALA A C 1
ATOM 680 O O . ALA A 1 87 ? 1.576 8.347 3.380 1.00 91.19 87 ALA A O 1
ATOM 681 N N . SER A 1 88 ? -0.242 7.847 2.166 1.00 92.81 88 SER A N 1
ATOM 682 C CA . SER A 1 88 ? -1.241 8.180 3.180 1.00 92.81 88 SER A CA 1
ATOM 683 C C . SER A 1 88 ? -2.168 6.986 3.336 1.00 92.81 88 SER A C 1
ATOM 685 O O . SER A 1 88 ? -2.692 6.502 2.338 1.00 92.81 88 SER A O 1
ATOM 687 N N . ILE A 1 89 ? -2.372 6.531 4.566 1.00 93.94 89 ILE A N 1
ATOM 688 C CA . ILE A 1 89 ? -3.274 5.432 4.911 1.00 93.94 89 ILE A CA 1
ATOM 689 C C . ILE A 1 89 ? -4.432 6.034 5.697 1.00 93.94 89 ILE A C 1
ATOM 691 O O . ILE A 1 89 ? -4.211 6.668 6.735 1.00 93.94 89 ILE A O 1
ATOM 695 N N . THR A 1 90 ? -5.651 5.841 5.208 1.00 94.69 90 THR A N 1
ATOM 696 C CA . THR A 1 90 ? -6.873 6.229 5.911 1.00 94.69 90 THR A CA 1
ATOM 697 C C . THR A 1 90 ? -7.709 5.006 6.255 1.00 94.69 90 THR A C 1
ATOM 699 O O . THR A 1 90 ? -7.579 3.956 5.624 1.00 94.69 90 THR A O 1
ATOM 702 N N . TRP A 1 91 ? -8.556 5.145 7.270 1.00 93.62 91 TRP A N 1
ATOM 703 C CA . TRP A 1 91 ? -9.596 4.182 7.606 1.00 93.62 91 TRP A CA 1
ATOM 704 C C . TRP A 1 91 ? -10.925 4.919 7.729 1.00 93.62 91 TRP A C 1
ATOM 706 O O . TRP A 1 91 ? -11.071 5.795 8.583 1.00 93.62 91 TRP A O 1
ATOM 716 N N . ASP A 1 92 ? -11.866 4.558 6.861 1.00 89.56 92 ASP A N 1
ATOM 717 C CA . ASP A 1 92 ? -13.008 5.374 6.462 1.00 89.56 92 ASP A CA 1
ATOM 718 C C . ASP A 1 92 ? -12.474 6.730 5.968 1.00 89.56 92 ASP A C 1
ATOM 720 O O . ASP A 1 92 ? -11.906 6.801 4.876 1.00 89.56 92 ASP A O 1
ATOM 724 N N . ASP A 1 93 ? -12.493 7.750 6.825 1.00 86.31 93 ASP A N 1
ATOM 725 C CA . ASP A 1 93 ? -11.966 9.093 6.547 1.00 86.31 93 ASP A CA 1
ATOM 726 C C . ASP A 1 93 ? -10.901 9.559 7.562 1.00 86.31 93 ASP A C 1
ATOM 728 O O . ASP A 1 93 ? -10.367 10.667 7.462 1.00 86.31 93 ASP A O 1
ATOM 732 N N . GLU A 1 94 ? -10.558 8.729 8.551 1.00 91.62 94 GLU A N 1
ATOM 733 C CA . GLU A 1 94 ? -9.535 9.053 9.546 1.00 91.62 94 GLU A CA 1
ATOM 734 C C . GLU A 1 94 ? -8.139 8.767 8.988 1.00 91.62 94 GLU A C 1
ATOM 736 O O . GLU A 1 94 ? -7.851 7.666 8.517 1.00 91.62 94 GLU A O 1
ATOM 741 N N . VAL A 1 95 ? -7.240 9.747 9.068 1.00 91.44 95 VAL A N 1
ATOM 742 C CA . VAL A 1 95 ? -5.840 9.574 8.665 1.00 91.44 95 VAL A CA 1
ATOM 743 C C . VAL A 1 95 ? -5.094 8.809 9.756 1.00 91.44 95 VAL A C 1
ATOM 745 O O . VAL A 1 95 ? -4.800 9.364 10.811 1.00 91.44 95 VAL A O 1
ATOM 748 N N . LEU A 1 96 ? -4.741 7.555 9.477 1.00 89.62 96 LEU A N 1
ATOM 749 C CA . LEU A 1 96 ? -3.956 6.718 10.389 1.00 89.62 96 LEU A CA 1
ATOM 750 C C . LEU A 1 96 ? -2.455 6.945 10.230 1.00 89.62 96 LEU A C 1
ATOM 752 O O . LEU A 1 96 ? -1.699 6.917 11.198 1.00 89.62 96 LEU A O 1
ATOM 756 N N . LEU A 1 97 ? -2.018 7.149 8.990 1.00 89.94 97 LEU A N 1
ATOM 757 C CA . LEU A 1 97 ? -0.634 7.447 8.664 1.00 89.94 97 LEU A CA 1
ATOM 758 C C . LEU A 1 97 ? -0.604 8.427 7.507 1.00 89.94 97 LEU A C 1
ATOM 760 O O . LEU A 1 97 ? -1.299 8.256 6.507 1.00 89.94 97 LEU A O 1
ATOM 764 N N . ARG A 1 98 ? 0.257 9.431 7.618 1.00 87.00 98 ARG A N 1
ATOM 765 C CA . ARG A 1 98 ? 0.597 10.310 6.510 1.00 87.00 98 ARG A CA 1
ATOM 766 C C . ARG A 1 98 ? 2.093 10.510 6.517 1.00 87.00 98 ARG A C 1
ATOM 768 O O . ARG A 1 98 ? 2.621 11.134 7.430 1.00 87.00 98 ARG A O 1
ATOM 775 N N . ASP A 1 99 ? 2.759 9.968 5.508 1.00 82.56 99 ASP A N 1
ATOM 776 C CA . ASP A 1 99 ? 4.164 10.265 5.279 1.00 82.56 99 ASP A CA 1
ATOM 777 C C . ASP A 1 99 ? 4.256 11.765 4.970 1.00 82.56 99 ASP A C 1
ATOM 779 O O . AS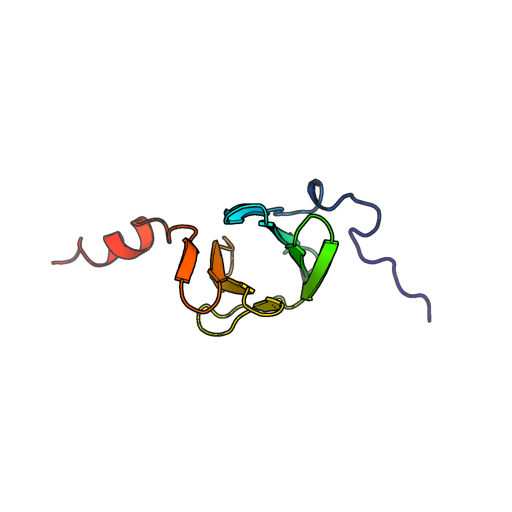P A 1 99 ? 3.649 12.247 4.003 1.00 82.56 99 ASP A O 1
ATOM 783 N N . GLU A 1 100 ? 4.892 12.533 5.858 1.00 61.38 100 GLU A N 1
ATOM 784 C CA . GLU A 1 100 ? 4.923 13.983 5.722 1.00 61.38 100 GLU A CA 1
ATOM 785 C C . GLU A 1 100 ? 5.546 14.333 4.366 1.00 61.38 100 GLU A C 1
ATOM 787 O O . GLU A 1 100 ? 6.633 13.879 3.993 1.00 61.38 100 GLU A O 1
ATOM 792 N N . LEU A 1 101 ? 4.856 15.179 3.595 1.00 49.94 101 LEU A N 1
ATOM 793 C CA . LEU A 1 101 ? 5.530 15.941 2.558 1.00 49.94 101 LEU A CA 1
ATOM 794 C C . LEU A 1 101 ? 6.617 16.712 3.295 1.00 49.94 101 LEU A C 1
ATOM 796 O O . LEU A 1 101 ? 6.267 17.658 3.993 1.00 49.94 101 LEU A O 1
ATOM 800 N N . SER A 1 102 ? 7.879 16.260 3.214 1.00 42.97 102 SER A N 1
ATOM 801 C CA . SER A 1 102 ? 9.018 16.953 3.816 1.00 42.97 102 SER A CA 1
ATOM 802 C C . SER A 1 102 ? 8.768 18.448 3.693 1.00 42.97 102 SER A C 1
ATOM 804 O O . SER A 1 102 ? 8.642 18.954 2.578 1.00 42.97 102 SER A O 1
ATOM 806 N N . PHE A 1 103 ? 8.614 19.128 4.829 1.00 42.50 103 PHE A N 1
ATOM 807 C CA . PHE A 1 103 ? 8.250 20.545 4.925 1.00 42.50 103 PHE A CA 1
ATOM 808 C C . PHE A 1 103 ? 9.121 21.467 4.041 1.00 42.50 103 PHE A C 1
ATOM 810 O O . PHE A 1 103 ? 8.750 22.610 3.789 1.00 42.50 103 PHE A O 1
ATOM 817 N N . LEU A 1 104 ? 10.238 20.956 3.515 1.00 46.88 104 LEU A N 1
ATOM 818 C CA . LEU A 1 104 ? 11.078 21.544 2.475 1.00 46.88 104 LEU A CA 1
ATOM 819 C C . LEU A 1 104 ? 10.332 21.931 1.183 1.00 46.88 104 LEU A C 1
ATOM 821 O O . LEU A 1 104 ? 10.644 22.984 0.636 1.00 46.88 104 LEU A O 1
ATOM 825 N N . ASP A 1 105 ? 9.308 21.190 0.739 1.00 41.97 105 ASP A N 1
ATOM 826 C CA . ASP A 1 105 ? 8.504 21.595 -0.436 1.00 41.97 105 ASP A CA 1
ATOM 827 C C . ASP A 1 105 ? 7.561 22.777 -0.121 1.00 41.97 105 ASP A C 1
ATOM 829 O O . ASP A 1 105 ? 7.138 23.504 -1.017 1.00 41.97 105 ASP A O 1
ATOM 833 N N . ARG A 1 106 ? 7.237 23.007 1.161 1.00 44.09 106 ARG A N 1
ATOM 834 C CA . ARG A 1 106 ? 6.434 24.158 1.620 1.00 44.09 106 ARG A CA 1
ATOM 835 C C . ARG A 1 106 ? 7.283 25.384 1.960 1.00 44.09 106 ARG A C 1
ATOM 837 O O . ARG A 1 106 ? 6.762 26.498 1.959 1.00 44.09 106 ARG A O 1
ATOM 844 N N . MET A 1 107 ? 8.568 25.200 2.256 1.00 46.38 107 MET A N 1
ATOM 845 C CA . MET A 1 107 ? 9.460 26.272 2.709 1.00 46.38 107 MET A CA 1
ATOM 846 C C . MET A 1 107 ? 10.104 27.057 1.552 1.00 46.38 107 MET A C 1
ATOM 848 O O . MET A 1 107 ? 10.568 28.176 1.756 1.00 46.38 107 MET A O 1
ATOM 852 N N . THR A 1 108 ? 10.053 26.546 0.319 1.00 46.41 108 THR A N 1
ATOM 853 C CA . THR A 1 108 ? 10.503 27.265 -0.889 1.00 46.41 108 THR A CA 1
ATOM 854 C C . THR A 1 108 ? 9.535 28.353 -1.366 1.00 46.41 108 THR A C 1
ATOM 856 O O . THR A 1 108 ? 9.943 29.221 -2.131 1.00 46.41 108 THR A O 1
ATOM 859 N N . TYR A 1 109 ? 8.300 28.409 -0.851 1.00 43.88 109 TYR A N 1
ATOM 860 C CA . TYR A 1 109 ? 7.357 29.505 -1.133 1.00 43.88 109 TYR A CA 1
ATOM 861 C C . TYR A 1 109 ? 7.443 30.691 -0.157 1.00 43.88 109 TYR A C 1
ATOM 863 O O . TYR A 1 109 ? 6.641 31.617 -0.252 1.00 43.88 109 TYR A O 1
ATOM 871 N N . LYS A 1 110 ? 8.401 30.698 0.782 1.00 41.47 110 LYS A N 1
ATOM 872 C CA . LYS A 1 110 ? 8.500 31.748 1.813 1.00 41.47 110 LYS A CA 1
ATOM 873 C C . LYS A 1 110 ? 9.916 32.300 2.029 1.00 41.47 110 LYS A C 1
ATOM 875 O O . LYS A 1 110 ? 10.242 32.720 3.133 1.00 41.47 110 LYS A O 1
ATOM 880 N N . ILE A 1 111 ? 10.750 32.286 0.982 1.00 51.50 111 ILE A N 1
ATOM 881 C CA . ILE A 1 111 ? 12.067 32.966 0.950 1.00 51.50 111 ILE A CA 1
ATOM 882 C C . ILE A 1 111 ? 12.146 34.015 -0.191 1.00 51.50 111 ILE A C 1
ATOM 884 O O . ILE A 1 111 ? 13.132 34.727 -0.322 1.00 51.50 111 ILE A O 1
ATOM 888 N N . MET A 1 112 ? 11.079 34.192 -0.981 1.00 48.34 112 MET A N 1
ATOM 889 C CA . MET A 1 112 ? 10.924 35.327 -1.910 1.00 48.34 112 MET A CA 1
ATOM 890 C C . MET A 1 112 ? 9.734 36.213 -1.514 1.00 48.34 112 MET A C 1
ATOM 892 O O . MET A 1 112 ? 8.803 36.404 -2.296 1.00 48.34 112 MET A O 1
ATOM 896 N N . GLN A 1 113 ? 9.760 36.745 -0.290 1.00 41.22 113 GLN A N 1
ATOM 897 C CA . GLN A 1 113 ? 9.031 37.965 0.058 1.00 41.22 113 GLN A CA 1
ATOM 898 C C . GLN A 1 113 ? 9.808 38.768 1.098 1.00 41.22 113 GLN A C 1
ATOM 900 O O . GLN A 1 113 ? 10.324 38.132 2.044 1.00 41.22 113 GLN A O 1
#

Sequence (113 aa):
MDTEPHPFADLPLERRPNFKEWKVTRGDTQIRVVNWFSLMRLVGAAHLYIDGVEVDRSTALTVSPHTPLLGSGAVNVYFAGALSVKASITWDDEVLLRDELSFLDRMTYKIMQ

Foldseek 3Di:
DPPDPPPCNVPDLCPAAPKDKDWFDDPNKIWIKIWHADPVVRWIKIFIDIPRHTPWMDTDLDFDQVDFRTDDQQWGWGWDDNPNIWIWIGGNHHTRDGRDPPCVVVCVVPPPD

Secondary structure (DSSP, 8-state):
---PPPTTTTS-GGGSTT-EEEEEEETTEEEEEEEEEETTTTEEEEEEEETTEEEEEE--S---TTS-SEEETTEEEEEE-SSS-EEEEEETTEEEEE----THHHHTTSS--